Protein AF-A0A7S3RLG7-F1 (afdb_monomer)

Sequence (130 aa):
TDDWDRRCVLTTLMSIVNEGIMSDDFMLAPGNECYQSPPTSTVGDYMERIVNFPLNPHPNVFGLHANADITCAQNETQELCDIMLSLQPKVSSGAGKSREEIIGEVTSGLQARHLKPFNLDDITSRYPLS

Mean predicted aligned error: 12.93 Å

Nearest PDB structures (foldseek):
  8glv-assembly1_Cn  TM=6.755E-01  e=1.121E-03  Chlamydomonas reinhardtii

Solvent-accessible surface area (backbone atoms only — not comparable to full-atom values): 8131 Å² total; per-residue (Å²): 135,60,72,63,59,53,52,50,54,51,53,59,45,53,76,51,68,47,90,56,47,84,36,60,84,25,58,68,18,87,96,39,86,89,39,45,34,74,64,96,74,56,74,65,59,56,50,54,53,62,70,69,49,68,94,77,69,64,45,49,68,77,77,37,58,72,61,54,57,56,52,50,54,49,50,54,51,51,50,51,50,52,51,53,58,70,69,50,72,90,77,76,94,65,102,64,84,50,74,67,55,52,52,51,50,54,51,51,53,54,60,72,62,58,77,69,77,78,60,62,69,63,47,46,70,75,57,66,83,127

Organism: NCBI:txid141414

Structure (mmCIF, N/CA/C/O backbone):
data_AF-A0A7S3RLG7-F1
#
_entry.id   AF-A0A7S3RLG7-F1
#
loop_
_atom_site.group_PDB
_atom_site.id
_atom_site.type_symbol
_atom_site.label_atom_id
_atom_site.label_alt_id
_atom_site.label_comp_id
_atom_site.label_asym_id
_atom_site.label_entity_id
_atom_site.label_seq_id
_atom_site.pdbx_PDB_ins_code
_atom_site.Cartn_x
_atom_site.Cartn_y
_atom_site.Cartn_z
_atom_site.occupancy
_atom_site.B_iso_or_equiv
_atom_site.auth_seq_id
_atom_site.auth_comp_id
_atom_site.auth_asym_id
_atom_site.auth_atom_id
_atom_site.pdbx_PDB_model_num
ATOM 1 N N . THR A 1 1 ? -8.758 -20.201 -7.772 1.00 71.88 1 THR A N 1
ATOM 2 C CA . THR A 1 1 ? -8.133 -18.919 -8.136 1.00 71.88 1 THR A CA 1
ATOM 3 C C . THR A 1 1 ? -9.235 -18.000 -8.582 1.00 71.88 1 THR A C 1
ATOM 5 O O . THR A 1 1 ? -10.009 -18.427 -9.428 1.00 71.88 1 THR A O 1
ATOM 8 N N . ASP A 1 2 ? -9.367 -16.843 -7.939 1.00 92.44 2 ASP A N 1
ATOM 9 C CA . ASP A 1 2 ? -10.459 -15.895 -8.162 1.00 92.44 2 ASP A CA 1
ATOM 10 C C . ASP A 1 2 ? -10.203 -15.048 -9.422 1.00 92.44 2 ASP A C 1
ATOM 12 O O . ASP A 1 2 ? -9.081 -14.595 -9.668 1.00 92.44 2 ASP A O 1
ATOM 16 N N . ASP A 1 3 ? -11.227 -14.856 -10.253 1.00 93.94 3 ASP A N 1
ATOM 17 C CA . ASP A 1 3 ? -11.106 -14.089 -11.501 1.00 93.94 3 ASP A CA 1
ATOM 18 C C . ASP A 1 3 ? -10.831 -12.603 -11.224 1.00 93.94 3 ASP A C 1
ATOM 20 O O . ASP A 1 3 ? -10.171 -11.923 -12.020 1.00 93.94 3 ASP A O 1
ATOM 24 N N . TRP A 1 4 ? -11.279 -12.104 -10.068 1.00 92.31 4 TRP A N 1
ATOM 25 C CA . TRP A 1 4 ? -11.010 -10.740 -9.620 1.00 92.31 4 TRP A CA 1
ATOM 26 C C . TRP A 1 4 ? -9.545 -10.537 -9.237 1.00 92.31 4 TRP A C 1
ATOM 28 O O . TRP A 1 4 ? -8.961 -9.539 -9.664 1.00 92.31 4 TRP A O 1
ATOM 38 N N . ASP A 1 5 ? -8.921 -11.505 -8.556 1.00 93.81 5 ASP A N 1
ATOM 39 C CA . ASP A 1 5 ? -7.479 -11.480 -8.270 1.00 93.81 5 ASP A CA 1
ATOM 40 C C . ASP A 1 5 ? -6.674 -11.394 -9.568 1.00 93.81 5 ASP A C 1
ATOM 42 O O . ASP A 1 5 ? -5.790 -10.548 -9.721 1.00 93.81 5 ASP A O 1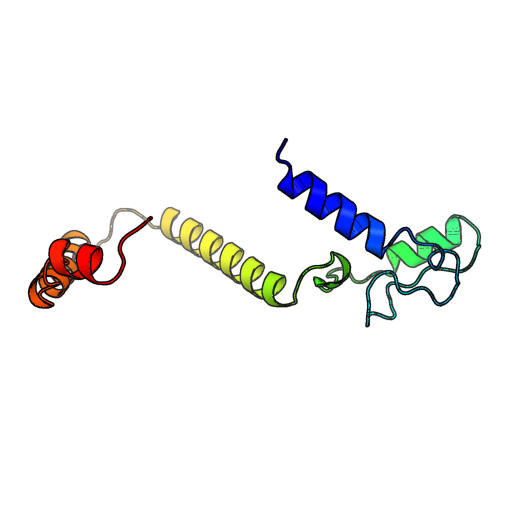
ATOM 46 N N . ARG A 1 6 ? -7.026 -12.226 -10.557 1.00 94.44 6 ARG A N 1
ATOM 47 C CA . ARG A 1 6 ? -6.363 -12.217 -11.866 1.00 94.44 6 ARG A CA 1
ATOM 48 C C . ARG A 1 6 ? -6.512 -10.865 -12.560 1.00 94.44 6 ARG A C 1
ATOM 50 O O . ARG A 1 6 ? -5.535 -10.341 -13.095 1.00 94.44 6 ARG A O 1
ATOM 57 N N . ARG A 1 7 ? -7.723 -10.302 -12.578 1.00 94.06 7 ARG A N 1
ATOM 58 C CA . ARG A 1 7 ? -7.994 -9.002 -13.206 1.00 94.06 7 ARG A CA 1
ATOM 59 C C . ARG A 1 7 ? -7.227 -7.874 -12.517 1.00 94.06 7 ARG A C 1
ATOM 61 O O . ARG A 1 7 ? -6.682 -7.017 -13.211 1.00 94.06 7 ARG A O 1
ATOM 68 N N . CYS A 1 8 ? -7.180 -7.883 -11.188 1.00 91.25 8 CYS A N 1
ATOM 69 C CA . CYS A 1 8 ? -6.434 -6.919 -10.388 1.00 91.25 8 CYS A CA 1
ATOM 70 C C . CYS A 1 8 ? -4.943 -6.958 -10.748 1.00 91.25 8 CYS A C 1
ATOM 72 O O . CYS A 1 8 ? -4.404 -5.962 -11.226 1.00 91.25 8 CYS A O 1
ATOM 74 N N . VAL A 1 9 ? -4.315 -8.136 -10.661 1.00 91.44 9 VAL A N 1
ATOM 75 C CA . VAL A 1 9 ? -2.888 -8.319 -10.972 1.00 91.44 9 VAL A CA 1
ATOM 76 C C . VAL A 1 9 ? -2.555 -7.887 -12.399 1.00 91.44 9 VAL A C 1
ATOM 78 O O . VAL A 1 9 ? -1.577 -7.175 -12.612 1.00 91.44 9 VAL A O 1
ATOM 81 N N . LEU A 1 10 ? -3.368 -8.277 -13.386 1.00 92.81 10 LEU A N 1
ATOM 82 C CA . LEU A 1 10 ? -3.133 -7.888 -14.779 1.00 92.81 10 LEU A CA 1
ATOM 83 C C . LEU A 1 10 ? -3.238 -6.376 -14.982 1.00 92.81 10 LEU A C 1
ATOM 85 O O . LEU A 1 10 ? -2.440 -5.809 -15.721 1.00 92.81 10 LEU A O 1
ATOM 89 N N . THR A 1 11 ? -4.188 -5.725 -14.313 1.00 90.88 11 THR A N 1
ATOM 90 C CA . THR A 1 11 ? -4.374 -4.272 -14.407 1.00 90.88 11 THR A CA 1
ATOM 91 C C . THR A 1 11 ? -3.184 -3.533 -13.794 1.00 90.88 11 THR A C 1
ATOM 93 O O . THR A 1 11 ? -2.672 -2.596 -14.402 1.00 90.88 11 THR A O 1
ATOM 96 N N . THR A 1 12 ? -2.686 -3.999 -12.646 1.00 89.62 12 THR A N 1
ATOM 97 C CA . THR A 1 12 ? -1.468 -3.468 -12.016 1.00 89.62 12 THR A CA 1
ATOM 98 C C . THR A 1 12 ? -0.228 -3.700 -12.881 1.00 89.62 12 THR A C 1
ATOM 100 O O . THR A 1 12 ? 0.630 -2.834 -12.978 1.00 89.62 12 THR A O 1
ATOM 103 N N . LEU A 1 13 ? -0.119 -4.844 -13.560 1.00 90.56 13 LEU A N 1
ATOM 104 C CA . LEU A 1 13 ? 0.998 -5.091 -14.475 1.00 90.56 13 LEU A CA 1
ATOM 105 C C . LEU A 1 13 ? 0.943 -4.187 -15.708 1.00 90.56 13 LEU A C 1
ATOM 107 O O . LEU A 1 13 ? 1.978 -3.678 -16.124 1.00 90.56 13 LEU A O 1
ATOM 111 N N . MET A 1 14 ? -0.242 -3.962 -16.279 1.00 89.44 14 MET A N 1
ATOM 112 C CA . MET A 1 14 ? -0.414 -3.113 -17.464 1.00 89.44 14 MET A CA 1
ATOM 113 C C . MET A 1 14 ? -0.075 -1.640 -17.206 1.00 89.44 14 MET A C 1
ATOM 115 O O . MET A 1 14 ? 0.331 -0.947 -18.137 1.00 89.44 14 MET A O 1
ATOM 119 N N . SER A 1 15 ? -0.214 -1.145 -15.970 1.00 85.00 15 SER A N 1
ATOM 120 C CA . SER A 1 15 ? 0.183 0.232 -15.650 1.00 85.00 15 SER A CA 1
ATOM 121 C C . SER A 1 15 ? 1.703 0.422 -15.660 1.00 85.00 15 SER A C 1
ATOM 123 O O . SER A 1 15 ? 2.169 1.512 -15.981 1.00 85.00 15 SER A O 1
ATOM 125 N N . ILE A 1 16 ? 2.473 -0.633 -15.375 1.00 86.25 16 ILE A N 1
ATOM 126 C CA . ILE A 1 16 ? 3.940 -0.591 -15.303 1.00 86.25 16 ILE A CA 1
ATOM 127 C C . ILE A 1 16 ? 4.564 -1.053 -16.625 1.00 86.25 16 ILE A C 1
ATOM 129 O O . ILE A 1 16 ? 5.415 -0.371 -17.186 1.00 86.25 16 ILE A O 1
ATOM 133 N N . VAL A 1 17 ? 4.128 -2.203 -17.147 1.00 87.69 17 VAL A N 1
ATOM 134 C CA . VAL A 1 17 ? 4.655 -2.830 -18.366 1.00 87.69 17 VAL A CA 1
ATOM 135 C C . VAL A 1 17 ? 3.940 -2.255 -19.586 1.00 87.69 17 VAL A C 1
ATOM 137 O O . VAL A 1 17 ? 2.988 -2.831 -20.111 1.00 87.69 17 VAL A O 1
ATOM 140 N N . ASN A 1 18 ? 4.409 -1.095 -20.032 1.00 87.19 18 ASN A N 1
ATOM 141 C CA . ASN A 1 18 ? 3.939 -0.413 -21.235 1.00 87.19 18 ASN A CA 1
ATOM 142 C C . ASN A 1 18 ? 5.126 0.102 -22.067 1.00 87.19 18 ASN A C 1
ATOM 144 O O . ASN A 1 18 ? 6.275 0.016 -21.638 1.00 87.19 18 ASN A O 1
ATOM 148 N N . GLU A 1 19 ? 4.858 0.637 -23.259 1.00 84.94 19 GLU A N 1
ATOM 149 C CA . GLU A 1 19 ? 5.897 1.127 -24.184 1.00 84.94 19 GLU A CA 1
ATOM 150 C C . GLU A 1 19 ? 6.806 2.202 -23.561 1.00 84.94 19 GLU A C 1
ATOM 152 O O . GLU A 1 19 ? 7.974 2.315 -23.927 1.00 84.94 19 GLU A O 1
ATOM 157 N N . GLY A 1 20 ? 6.296 2.951 -22.580 1.00 82.56 20 GLY A N 1
ATOM 158 C CA . GLY A 1 20 ? 7.025 3.995 -21.874 1.00 82.56 20 GLY A CA 1
ATOM 159 C C . GLY A 1 20 ? 8.046 3.487 -20.858 1.00 82.56 20 GLY A C 1
ATOM 160 O O . GLY A 1 20 ? 8.941 4.253 -20.526 1.00 82.56 20 GLY A O 1
ATOM 161 N N . ILE A 1 21 ? 7.986 2.227 -20.402 1.00 84.44 21 ILE A N 1
ATOM 162 C CA . ILE A 1 21 ? 8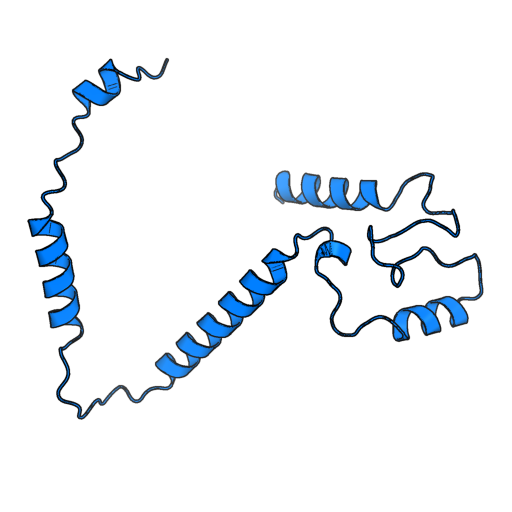.833 1.722 -19.298 1.00 84.44 21 ILE A CA 1
ATOM 163 C C . ILE A 1 21 ? 10.342 1.811 -19.581 1.00 84.44 21 ILE A C 1
ATOM 165 O O . ILE A 1 21 ? 11.148 1.948 -18.663 1.00 84.44 21 ILE A O 1
ATOM 169 N N . MET A 1 22 ? 10.720 1.753 -20.860 1.00 82.56 22 MET A N 1
ATOM 170 C CA . MET A 1 22 ? 12.112 1.852 -21.315 1.00 82.56 22 MET A CA 1
ATOM 171 C C . MET A 1 22 ? 12.613 3.300 -21.409 1.00 82.56 22 MET A C 1
ATOM 173 O O . MET A 1 22 ? 13.751 3.520 -21.811 1.00 82.56 22 MET A O 1
ATOM 177 N N . SER A 1 23 ? 11.771 4.282 -21.086 1.00 84.56 23 SER A N 1
ATOM 178 C CA . SER A 1 23 ? 12.156 5.691 -21.045 1.00 84.56 23 SER A CA 1
ATOM 179 C C . SER A 1 23 ? 12.753 6.027 -19.683 1.00 84.56 23 SER A C 1
ATOM 181 O O . SER A 1 23 ? 12.184 5.660 -18.655 1.00 84.56 23 SER A O 1
ATOM 183 N N . ASP A 1 24 ? 13.845 6.790 -19.678 1.00 79.81 24 ASP A N 1
ATOM 184 C CA . ASP A 1 24 ? 14.541 7.200 -18.449 1.00 79.81 24 ASP A CA 1
ATOM 185 C C . ASP A 1 24 ? 13.657 8.070 -17.525 1.00 79.81 24 ASP A C 1
ATOM 187 O O . ASP A 1 24 ? 13.844 8.085 -16.313 1.00 79.81 24 ASP A O 1
ATOM 191 N N . ASP A 1 25 ? 12.639 8.740 -18.081 1.00 81.50 25 ASP A N 1
ATOM 192 C CA . ASP A 1 25 ? 11.678 9.568 -17.334 1.00 81.50 25 ASP A CA 1
ATOM 193 C C . ASP A 1 25 ? 10.437 8.787 -16.851 1.00 81.50 25 ASP A C 1
ATOM 195 O O . ASP A 1 25 ? 9.485 9.370 -16.319 1.00 81.50 25 ASP A O 1
ATOM 199 N N . PHE A 1 26 ? 10.389 7.466 -17.061 1.00 87.31 26 PHE A N 1
ATOM 200 C CA . PHE A 1 26 ? 9.218 6.675 -16.698 1.00 87.31 26 PHE A CA 1
ATOM 201 C C . PHE A 1 26 ? 9.094 6.516 -15.181 1.00 87.31 26 PHE A C 1
ATOM 203 O O . PHE A 1 26 ? 9.936 5.915 -14.511 1.00 87.31 26 PHE A O 1
ATOM 210 N N . MET A 1 27 ? 7.989 7.014 -14.636 1.00 87.44 27 MET A N 1
ATOM 211 C CA . MET A 1 27 ? 7.659 6.901 -13.219 1.00 87.44 27 MET A CA 1
ATOM 212 C C . MET A 1 27 ? 6.998 5.544 -12.958 1.00 87.44 27 MET A C 1
ATOM 214 O O . MET A 1 27 ? 5.875 5.306 -13.399 1.00 87.44 27 MET A O 1
ATOM 218 N N . LEU A 1 28 ? 7.665 4.671 -12.200 1.00 85.88 28 LEU A N 1
ATOM 219 C CA . LEU A 1 28 ? 7.100 3.389 -11.757 1.00 85.88 28 LEU A CA 1
ATOM 220 C C . LEU A 1 28 ? 5.950 3.604 -10.763 1.00 85.88 28 LEU A C 1
ATOM 222 O O . LEU A 1 28 ? 5.006 2.819 -10.729 1.00 85.88 28 LEU A O 1
ATOM 226 N N . ALA A 1 29 ? 6.022 4.680 -9.975 1.00 85.25 29 ALA A N 1
ATOM 227 C CA . ALA A 1 29 ? 4.956 5.125 -9.088 1.00 85.25 29 ALA A CA 1
ATOM 228 C C . ALA A 1 29 ? 4.663 6.619 -9.332 1.00 85.25 29 ALA A C 1
ATOM 230 O O . ALA A 1 29 ? 5.544 7.457 -9.114 1.00 85.25 29 ALA A O 1
ATOM 231 N N . PRO A 1 30 ? 3.444 6.994 -9.764 1.00 80.88 30 PRO A N 1
ATOM 232 C CA . PRO A 1 30 ? 3.106 8.386 -10.049 1.00 80.88 30 PRO A CA 1
ATOM 233 C C . PRO A 1 30 ? 3.311 9.294 -8.830 1.00 80.88 30 PRO A C 1
ATOM 235 O O . PRO A 1 30 ? 2.828 8.993 -7.741 1.00 80.88 30 PRO A O 1
ATOM 238 N N . GLY A 1 31 ? 3.995 10.425 -9.013 1.00 77.56 31 GLY A N 1
ATOM 239 C CA . GLY A 1 31 ? 4.217 11.405 -7.943 1.00 77.56 31 GLY A CA 1
ATOM 240 C C . GLY A 1 31 ? 5.280 11.005 -6.914 1.00 77.56 31 GLY A C 1
ATOM 241 O O . GLY A 1 31 ? 5.364 11.648 -5.870 1.00 77.56 31 GLY A O 1
ATOM 242 N N . ASN A 1 32 ? 6.081 9.967 -7.184 1.00 76.25 32 ASN A N 1
ATOM 243 C CA . ASN A 1 32 ? 7.201 9.583 -6.332 1.00 76.25 32 ASN A CA 1
ATOM 244 C C . ASN A 1 32 ? 8.512 9.534 -7.129 1.00 76.25 32 ASN A C 1
ATOM 246 O O . ASN A 1 32 ? 8.785 8.580 -7.855 1.00 76.25 32 ASN A O 1
ATOM 250 N N . GLU A 1 33 ? 9.339 10.564 -6.955 1.00 74.50 33 GLU A N 1
ATOM 251 C CA . GLU A 1 33 ? 10.606 10.730 -7.678 1.00 74.50 33 GLU A CA 1
ATOM 252 C C . GLU A 1 33 ? 11.634 9.633 -7.357 1.00 74.50 33 GLU A C 1
ATOM 254 O O . GLU A 1 33 ? 12.508 9.345 -8.173 1.00 74.50 33 GLU A O 1
ATOM 259 N N . CYS A 1 34 ? 11.509 8.959 -6.208 1.00 82.75 34 CYS A N 1
ATOM 260 C CA . CYS A 1 34 ? 12.393 7.850 -5.848 1.00 82.75 34 CYS A CA 1
ATOM 261 C C . CYS A 1 34 ? 12.153 6.597 -6.707 1.00 82.75 34 CYS A C 1
ATOM 263 O O . CYS A 1 34 ? 13.060 5.780 -6.856 1.00 82.75 34 CYS A O 1
ATOM 265 N N . TYR A 1 35 ? 10.957 6.436 -7.286 1.00 86.94 35 TYR A N 1
ATOM 266 C CA . TYR A 1 35 ? 10.550 5.241 -8.032 1.00 86.94 35 TYR A CA 1
ATOM 267 C C . TYR A 1 35 ? 10.430 5.555 -9.523 1.00 86.94 35 TYR A C 1
ATOM 269 O O . TYR A 1 35 ? 9.345 5.547 -10.105 1.00 86.94 35 TYR A O 1
ATOM 277 N N . GLN A 1 36 ? 11.577 5.826 -10.138 1.00 86.69 36 GLN A N 1
ATOM 278 C CA . GLN A 1 36 ? 11.729 6.027 -11.581 1.00 86.69 36 GLN A CA 1
ATOM 279 C C . GLN A 1 36 ? 12.523 4.886 -12.204 1.00 86.69 36 GLN A C 1
ATOM 281 O O . GLN A 1 36 ? 13.444 4.357 -11.565 1.00 86.69 36 GLN A O 1
ATOM 286 N N . SER A 1 37 ? 12.185 4.559 -13.452 1.00 83.00 37 SER A N 1
ATOM 287 C CA . SER A 1 37 ? 12.954 3.649 -14.295 1.00 83.00 37 SER A CA 1
ATOM 288 C C . SER A 1 37 ? 14.384 4.182 -14.416 1.00 83.00 37 SER A C 1
ATOM 290 O O . SER A 1 37 ? 14.579 5.310 -14.863 1.00 83.00 37 SER A O 1
ATOM 292 N N . PRO A 1 38 ? 15.399 3.453 -13.931 1.00 80.88 38 PRO A N 1
ATOM 293 C CA . PRO A 1 38 ? 16.772 3.915 -14.049 1.00 80.88 38 PRO A CA 1
ATOM 294 C C . PRO A 1 38 ? 17.263 3.764 -15.500 1.00 80.88 38 PRO A C 1
ATOM 296 O O . PRO A 1 38 ? 16.851 2.825 -16.191 1.00 80.88 38 PRO A O 1
ATOM 299 N N . PRO A 1 39 ? 18.197 4.624 -15.942 1.00 82.38 39 PRO A N 1
ATOM 300 C CA . PRO A 1 39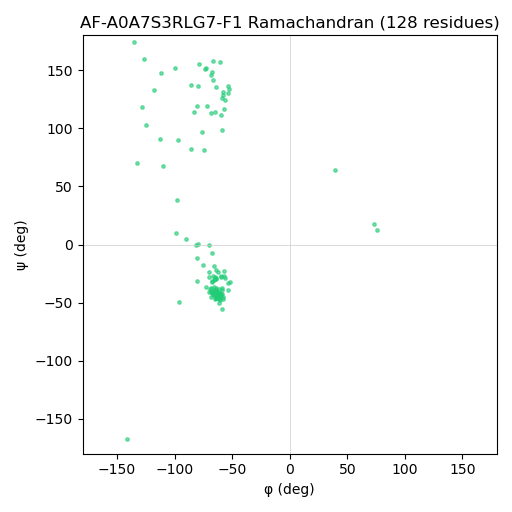 ? 18.812 4.492 -17.253 1.00 82.38 39 PRO A CA 1
ATOM 301 C C . PRO A 1 39 ? 19.539 3.153 -17.384 1.00 82.38 39 PRO A C 1
ATOM 303 O O . PRO A 1 39 ? 19.939 2.530 -16.395 1.00 82.38 39 PRO A O 1
ATOM 306 N N . THR A 1 40 ? 19.731 2.714 -18.627 1.00 79.25 40 THR A N 1
ATOM 307 C CA . THR A 1 40 ? 20.432 1.454 -18.915 1.00 79.25 40 THR A CA 1
ATOM 308 C C . THR A 1 40 ? 21.856 1.506 -18.356 1.00 79.25 40 THR A C 1
ATOM 310 O O . THR A 1 40 ? 22.690 2.258 -18.860 1.00 79.25 40 THR A O 1
ATOM 313 N N . SER A 1 41 ? 22.139 0.701 -17.328 1.00 84.69 41 SER A N 1
ATOM 314 C CA . SER A 1 41 ? 23.438 0.694 -16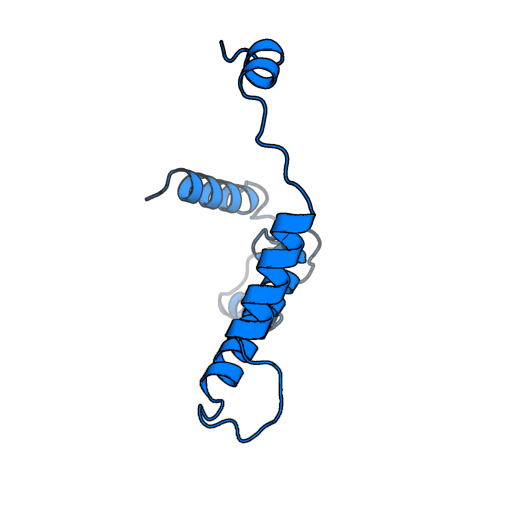.639 1.00 84.69 41 SER A CA 1
ATOM 315 C C . SER A 1 41 ? 23.903 -0.715 -16.251 1.00 84.69 41 SER A C 1
ATOM 317 O O . SER A 1 41 ? 23.383 -1.723 -16.737 1.00 84.69 41 SER A O 1
ATOM 319 N N . THR A 1 42 ? 24.927 -0.811 -15.402 1.00 91.69 42 THR A N 1
ATOM 320 C CA . THR A 1 42 ? 25.428 -2.088 -14.891 1.00 91.69 42 THR A CA 1
ATOM 321 C C . THR A 1 42 ? 24.548 -2.618 -13.762 1.00 91.69 42 THR A C 1
ATOM 323 O O . THR A 1 42 ? 23.908 -1.856 -13.042 1.00 91.69 42 THR A O 1
ATOM 326 N N . VAL A 1 43 ? 24.557 -3.938 -13.550 1.00 89.94 43 VAL A N 1
ATOM 327 C CA . VAL A 1 43 ? 23.817 -4.595 -12.453 1.00 89.94 43 VAL A CA 1
ATOM 328 C C . VAL A 1 43 ? 24.143 -3.983 -11.083 1.00 89.94 43 VAL A C 1
ATOM 330 O O . VAL A 1 43 ? 23.263 -3.906 -10.230 1.00 89.94 43 VAL A O 1
ATOM 333 N N . GLY A 1 44 ? 25.383 -3.524 -10.876 1.00 91.06 44 GLY A N 1
ATOM 334 C CA . GLY A 1 44 ? 25.803 -2.883 -9.628 1.00 91.06 44 GLY A CA 1
ATOM 335 C C . GLY A 1 44 ? 25.025 -1.602 -9.331 1.00 91.06 44 GLY A C 1
ATOM 336 O O . GLY A 1 44 ? 24.561 -1.423 -8.208 1.00 91.06 44 GLY A O 1
ATOM 337 N N . ASP A 1 45 ? 24.799 -0.777 -10.352 1.00 88.19 45 ASP A N 1
ATOM 338 C CA . ASP A 1 45 ? 24.103 0.507 -10.215 1.00 88.19 45 ASP A CA 1
ATOM 339 C C . ASP A 1 45 ? 22.615 0.304 -9.889 1.00 88.19 45 ASP A C 1
ATOM 341 O O . ASP A 1 45 ? 22.044 1.001 -9.047 1.00 88.19 45 ASP A O 1
ATOM 345 N N . TYR A 1 46 ? 21.985 -0.708 -10.503 1.00 88.25 46 TYR A N 1
ATOM 346 C CA . TYR A 1 46 ? 20.621 -1.112 -10.144 1.00 88.25 46 TYR A CA 1
ATOM 347 C C . TYR A 1 46 ? 20.540 -1.542 -8.676 1.00 88.25 46 TYR A C 1
ATOM 349 O O . TYR A 1 46 ? 19.609 -1.159 -7.968 1.00 88.25 46 TYR A O 1
ATOM 357 N N . MET A 1 47 ? 21.522 -2.313 -8.206 1.00 90.88 47 MET A N 1
ATOM 358 C CA . MET A 1 47 ? 21.562 -2.802 -6.830 1.00 90.88 47 MET A CA 1
ATOM 359 C C . MET A 1 47 ? 21.750 -1.677 -5.815 1.00 90.88 47 MET A C 1
ATOM 361 O O . MET A 1 47 ? 21.037 -1.643 -4.814 1.00 90.88 47 MET A O 1
ATOM 365 N N . GLU A 1 48 ? 22.649 -0.731 -6.084 1.00 90.25 48 GLU A N 1
ATOM 366 C CA . GLU A 1 48 ? 22.846 0.447 -5.235 1.00 90.25 48 GLU A CA 1
ATOM 367 C C . GLU A 1 48 ? 21.551 1.263 -5.111 1.00 90.25 48 GLU A C 1
ATOM 369 O O . GLU A 1 48 ? 21.155 1.661 -4.014 1.00 90.25 48 GLU A O 1
ATOM 374 N N . ARG A 1 49 ? 20.829 1.457 -6.219 1.00 85.81 49 ARG A N 1
ATOM 375 C CA . ARG A 1 49 ? 19.571 2.210 -6.219 1.00 85.81 49 ARG A CA 1
ATOM 376 C C . ARG A 1 49 ? 18.455 1.510 -5.443 1.00 85.81 49 ARG A C 1
ATOM 378 O O . ARG A 1 49 ? 17.746 2.182 -4.702 1.00 85.81 49 ARG A O 1
ATOM 385 N N . ILE A 1 50 ? 18.335 0.185 -5.556 1.00 88.69 50 ILE A N 1
ATOM 386 C CA . ILE A 1 50 ? 17.362 -0.604 -4.779 1.00 88.69 50 ILE A CA 1
ATOM 387 C C . ILE A 1 50 ? 17.644 -0.491 -3.275 1.00 88.69 50 ILE A C 1
ATOM 389 O O . ILE A 1 50 ? 16.712 -0.352 -2.486 1.00 88.69 50 ILE A O 1
ATOM 393 N N . VAL A 1 51 ? 18.918 -0.518 -2.872 1.00 90.62 51 VAL A N 1
ATOM 394 C CA . VAL A 1 51 ? 19.318 -0.370 -1.461 1.00 90.62 51 VAL A CA 1
ATOM 395 C C . VAL A 1 51 ? 18.996 1.026 -0.920 1.00 90.62 51 VAL A C 1
ATOM 397 O O . VAL A 1 51 ? 18.683 1.166 0.259 1.00 90.62 51 VAL A O 1
ATOM 400 N N . ASN A 1 52 ? 19.027 2.047 -1.776 1.00 88.88 52 ASN A N 1
ATOM 401 C CA . ASN A 1 52 ? 18.707 3.426 -1.410 1.00 88.88 52 ASN A CA 1
ATOM 402 C C . ASN A 1 52 ? 17.198 3.723 -1.340 1.00 88.88 52 ASN A C 1
ATOM 404 O O . ASN A 1 52 ? 16.818 4.859 -1.046 1.00 88.88 52 ASN A O 1
ATOM 408 N N . PHE A 1 53 ? 16.320 2.748 -1.602 1.00 90.00 53 PHE A N 1
ATOM 409 C CA . PHE A 1 53 ? 14.885 2.969 -1.462 1.00 90.00 53 PHE A CA 1
ATOM 410 C C . PHE A 1 53 ? 14.466 3.185 -0.000 1.00 90.00 53 PHE A C 1
ATOM 412 O O . PHE A 1 53 ? 15.062 2.616 0.917 1.00 90.00 53 PHE A O 1
ATOM 419 N N . PRO A 1 54 ? 13.418 3.998 0.238 1.00 89.94 54 PRO A N 1
ATOM 420 C CA . PRO A 1 54 ? 12.862 4.177 1.571 1.00 89.94 54 PRO A CA 1
ATOM 421 C C . PRO A 1 54 ? 12.491 2.838 2.212 1.00 89.94 54 PRO A C 1
ATOM 423 O O . PRO A 1 54 ? 11.842 2.005 1.580 1.00 89.94 54 PRO A O 1
ATOM 426 N N . LEU A 1 55 ? 12.837 2.670 3.492 1.00 89.31 55 LEU A N 1
ATOM 427 C CA . LEU A 1 55 ? 12.460 1.484 4.269 1.00 89.31 55 LEU A CA 1
ATOM 428 C C . LEU A 1 55 ? 10.935 1.309 4.330 1.00 89.31 55 LEU A C 1
ATOM 430 O O . LEU A 1 55 ? 10.437 0.193 4.230 1.00 89.31 55 LEU A O 1
ATOM 434 N N . ASN A 1 56 ? 10.218 2.430 4.459 1.00 89.06 56 ASN A N 1
ATOM 435 C CA . ASN A 1 56 ? 8.762 2.485 4.494 1.00 89.06 56 ASN A CA 1
ATOM 436 C C . ASN A 1 56 ? 8.252 3.195 3.227 1.00 89.06 56 ASN A C 1
ATOM 438 O O . ASN A 1 56 ? 8.173 4.429 3.208 1.00 89.06 56 ASN A O 1
ATOM 442 N N . PRO A 1 57 ? 7.965 2.452 2.147 1.00 89.00 57 PRO A N 1
ATOM 443 C CA . PRO A 1 57 ? 7.409 3.014 0.922 1.00 89.00 57 PRO A CA 1
ATOM 444 C C . PRO A 1 57 ? 5.973 3.507 1.124 1.00 89.00 57 PRO A C 1
ATOM 446 O O . PRO A 1 57 ? 5.186 2.896 1.839 1.00 89.00 57 PRO A O 1
ATOM 449 N N . HIS A 1 58 ? 5.605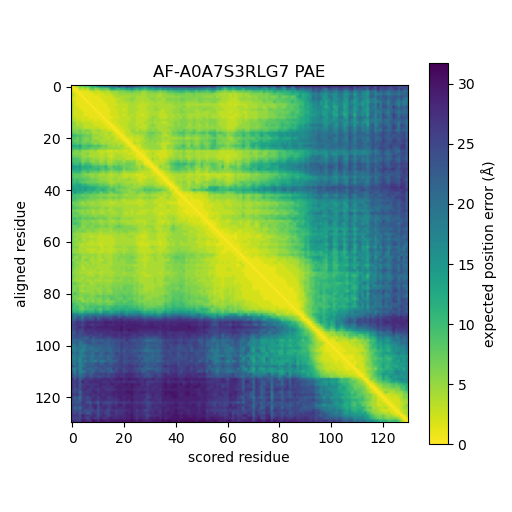 4.581 0.425 1.00 89.94 58 HIS A N 1
ATOM 450 C CA . HIS A 1 58 ? 4.217 5.045 0.382 1.00 89.94 58 HIS A CA 1
ATOM 451 C C . HIS A 1 58 ? 3.322 4.019 -0.356 1.00 89.94 58 HIS A C 1
ATOM 453 O O . HIS A 1 58 ? 3.745 3.517 -1.404 1.00 89.94 58 HIS A O 1
ATOM 459 N N . PRO A 1 59 ? 2.066 3.770 0.074 1.00 90.56 59 PRO A N 1
ATOM 460 C CA . PRO A 1 59 ? 1.166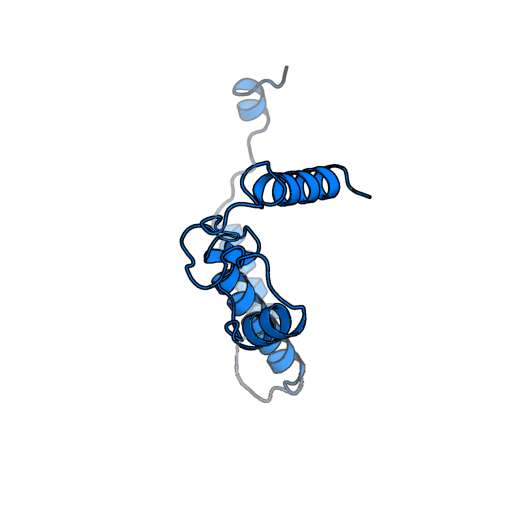 2.760 -0.509 1.00 90.56 59 PRO A CA 1
ATOM 461 C C . PRO A 1 59 ? 0.984 2.833 -2.026 1.00 90.56 59 PRO A C 1
ATOM 463 O O . PRO A 1 59 ? 0.827 1.815 -2.697 1.00 90.56 59 PRO A O 1
ATOM 466 N N . ASN A 1 60 ? 1.046 4.043 -2.580 1.00 88.62 60 ASN A N 1
ATOM 467 C CA . ASN A 1 60 ? 0.941 4.293 -4.020 1.00 88.62 60 ASN A CA 1
ATOM 468 C C . ASN A 1 60 ? 1.987 3.522 -4.849 1.00 88.62 60 ASN A C 1
ATOM 470 O O . ASN A 1 60 ? 1.710 3.147 -5.982 1.00 88.62 60 ASN A O 1
ATOM 474 N N . VAL A 1 61 ? 3.161 3.217 -4.285 1.00 89.25 61 VAL A N 1
ATOM 475 C CA . VAL A 1 61 ? 4.180 2.389 -4.960 1.00 89.25 61 VAL A CA 1
ATOM 476 C C . VAL A 1 61 ? 3.642 0.993 -5.297 1.00 89.25 61 VAL A C 1
ATOM 478 O O . VAL A 1 61 ? 4.058 0.384 -6.276 1.00 89.25 61 VAL A O 1
ATOM 481 N N . PHE A 1 62 ? 2.664 0.511 -4.531 1.00 88.12 62 PHE A N 1
ATOM 482 C CA . PHE A 1 62 ? 1.975 -0.759 -4.755 1.00 88.12 62 PHE A CA 1
ATOM 483 C C . PHE A 1 62 ? 0.620 -0.592 -5.462 1.00 88.12 62 PHE A C 1
ATOM 485 O O . PHE A 1 62 ? -0.167 -1.534 -5.515 1.00 88.12 62 PHE A O 1
ATOM 492 N N . GLY A 1 63 ? 0.310 0.603 -5.977 1.00 87.25 63 GLY A N 1
ATOM 493 C CA . GLY A 1 63 ? -0.994 0.924 -6.563 1.00 87.25 63 GLY A CA 1
ATOM 494 C C . GLY A 1 63 ? -2.119 1.089 -5.534 1.00 87.25 63 GLY A C 1
ATOM 495 O O . GLY A 1 63 ? -3.293 1.013 -5.893 1.00 87.25 63 GLY A O 1
ATOM 496 N N . LEU A 1 64 ? -1.782 1.297 -4.256 1.00 90.25 64 LEU A N 1
ATOM 497 C CA . LEU A 1 64 ? -2.749 1.445 -3.168 1.00 90.25 64 LEU A CA 1
ATOM 498 C C . LEU A 1 64 ? -2.988 2.917 -2.808 1.00 90.25 64 LEU A C 1
ATOM 500 O O . LEU A 1 64 ? -2.116 3.777 -2.933 1.00 90.25 64 LEU A O 1
ATOM 504 N N . HIS A 1 65 ? -4.185 3.204 -2.302 1.00 91.50 65 HIS A N 1
ATOM 505 C CA . HIS A 1 65 ? -4.525 4.521 -1.768 1.00 91.50 65 HIS A CA 1
ATOM 506 C C . HIS A 1 65 ? -3.826 4.766 -0.418 1.00 91.50 65 HIS A C 1
ATOM 508 O O . HIS A 1 65 ? -3.637 3.830 0.354 1.00 91.50 65 HIS A O 1
ATOM 514 N N . ALA A 1 66 ? -3.537 6.027 -0.073 1.00 89.81 66 ALA A N 1
ATOM 515 C CA . ALA A 1 66 ? -2.891 6.407 1.196 1.00 89.81 66 ALA A CA 1
ATOM 516 C C . ALA A 1 66 ? -3.651 5.933 2.456 1.00 89.81 66 ALA A C 1
ATOM 518 O O . ALA A 1 66 ? -3.069 5.750 3.519 1.00 89.81 66 ALA A O 1
ATOM 519 N N . ASN A 1 67 ? -4.955 5.669 2.334 1.00 91.88 67 ASN A N 1
ATOM 520 C CA . ASN A 1 67 ? -5.763 5.107 3.425 1.00 91.88 67 ASN A CA 1
ATOM 521 C C . ASN A 1 67 ? -5.347 3.677 3.805 1.00 91.88 67 ASN A C 1
ATOM 523 O O . ASN A 1 67 ? -5.689 3.240 4.899 1.00 91.88 67 ASN A O 1
ATOM 527 N N . ALA A 1 68 ? -4.628 2.958 2.935 1.00 93.12 68 ALA A N 1
ATOM 528 C CA . ALA A 1 68 ? -4.126 1.623 3.240 1.00 93.12 68 ALA A CA 1
ATOM 529 C C . ALA A 1 68 ? -3.206 1.633 4.471 1.00 93.12 68 ALA A C 1
ATOM 531 O O . ALA A 1 68 ? -3.330 0.742 5.308 1.00 93.12 68 ALA A O 1
ATOM 532 N N . ASP A 1 69 ? -2.383 2.675 4.641 1.00 92.88 69 ASP A N 1
ATOM 533 C CA . ASP A 1 69 ? -1.542 2.839 5.835 1.00 92.88 69 ASP A CA 1
ATOM 534 C C . ASP A 1 69 ? -2.389 2.994 7.100 1.00 92.88 69 ASP A C 1
ATOM 536 O O . ASP A 1 69 ? -2.127 2.352 8.114 1.00 92.88 69 ASP A O 1
ATOM 540 N N . ILE A 1 70 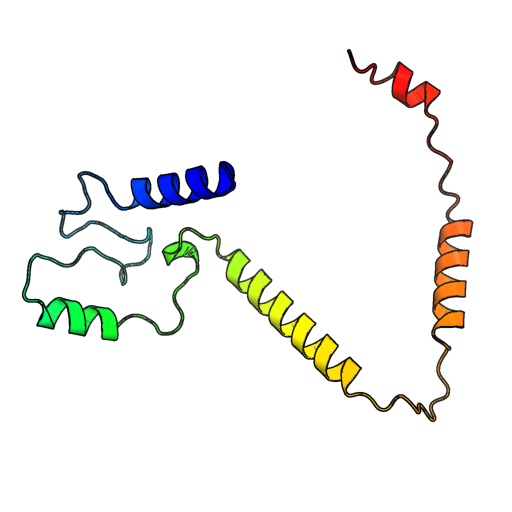? -3.448 3.810 7.031 1.00 93.69 70 ILE A N 1
ATOM 541 C CA . ILE A 1 70 ? -4.368 4.021 8.157 1.00 93.69 70 ILE A CA 1
ATOM 542 C C . ILE A 1 70 ? -5.039 2.699 8.533 1.00 93.69 70 ILE A C 1
ATOM 544 O O . ILE A 1 70 ? -5.093 2.352 9.709 1.00 93.69 70 ILE A O 1
ATOM 548 N N . THR A 1 71 ? -5.538 1.953 7.546 1.00 94.88 71 THR A N 1
ATOM 549 C CA . THR A 1 71 ? -6.180 0.656 7.779 1.00 94.88 71 THR A CA 1
ATOM 550 C C . THR A 1 71 ? -5.199 -0.368 8.351 1.00 94.88 71 THR A C 1
ATOM 552 O O . THR A 1 71 ? -5.565 -1.091 9.273 1.00 94.88 71 THR A O 1
ATOM 555 N N . CYS A 1 72 ? -3.954 -0.409 7.867 1.00 93.50 72 CYS A N 1
ATOM 556 C CA . CYS A 1 72 ? -2.920 -1.294 8.407 1.00 93.50 72 CYS A CA 1
ATOM 557 C C . CYS A 1 72 ? -2.628 -0.965 9.875 1.00 93.50 72 CYS A C 1
ATOM 559 O O . CYS A 1 72 ? -2.745 -1.834 10.734 1.00 93.50 72 CYS A O 1
ATOM 561 N N . ALA A 1 73 ? -2.377 0.312 10.182 1.00 94.31 73 ALA A N 1
ATOM 562 C CA . ALA A 1 73 ? -2.108 0.768 11.543 1.00 94.31 73 ALA A CA 1
ATOM 563 C C . ALA A 1 73 ? -3.289 0.508 12.495 1.00 94.31 73 ALA A C 1
ATOM 565 O O . ALA A 1 73 ? -3.090 0.135 13.652 1.00 94.31 73 ALA A O 1
ATOM 566 N N . GLN A 1 74 ? -4.528 0.678 12.022 1.00 97.06 74 GLN A N 1
ATOM 567 C CA . GLN A 1 74 ? -5.728 0.342 12.791 1.00 97.06 74 GLN A CA 1
ATOM 568 C C . GLN A 1 74 ? -5.812 -1.157 13.083 1.00 97.06 74 GLN A C 1
ATOM 570 O O . GLN A 1 74 ? -6.068 -1.528 14.227 1.00 97.06 74 GLN A O 1
ATOM 575 N N . ASN A 1 75 ? -5.568 -2.004 12.082 1.00 96.75 75 ASN A N 1
ATOM 576 C CA . ASN A 1 75 ? -5.599 -3.455 12.245 1.00 96.75 75 ASN A CA 1
ATOM 577 C C . ASN A 1 75 ? -4.510 -3.940 13.210 1.00 96.75 75 ASN A C 1
ATOM 579 O O . ASN A 1 75 ? -4.814 -4.703 14.120 1.00 96.75 75 ASN A O 1
ATOM 583 N N . GLU A 1 76 ? -3.277 -3.450 13.070 1.00 96.38 76 GLU A N 1
ATOM 584 C CA . GLU A 1 76 ? -2.169 -3.768 13.982 1.00 96.38 76 GLU A CA 1
ATOM 585 C C . GLU A 1 76 ? -2.466 -3.319 15.417 1.00 96.38 76 GLU A C 1
ATOM 587 O O . GLU A 1 76 ? -2.219 -4.050 16.377 1.00 96.38 76 GLU A O 1
ATOM 592 N N . THR A 1 77 ? -3.044 -2.124 15.580 1.00 96.75 77 THR A N 1
ATOM 593 C CA . THR A 1 77 ? -3.445 -1.617 16.899 1.00 96.75 77 THR A CA 1
ATOM 594 C C . THR A 1 77 ? -4.539 -2.487 17.512 1.00 96.75 77 THR A C 1
ATOM 596 O O . THR A 1 77 ? -4.469 -2.813 18.696 1.00 96.75 77 THR A O 1
ATOM 599 N N . GLN A 1 78 ? -5.538 -2.882 16.719 1.00 96.81 78 GLN A N 1
ATOM 600 C CA . GLN A 1 78 ? -6.617 -3.751 17.175 1.00 96.81 78 GLN A CA 1
ATOM 601 C C . GLN A 1 78 ? -6.078 -5.121 17.597 1.00 96.81 78 GLN A C 1
ATOM 603 O O . GLN A 1 78 ? -6.408 -5.590 18.684 1.00 96.81 78 GLN A O 1
ATOM 608 N N . GLU A 1 79 ? -5.198 -5.718 16.792 1.00 97.38 79 GLU A N 1
ATOM 609 C CA . GLU A 1 79 ? -4.541 -6.984 17.116 1.00 97.38 79 GLU A CA 1
ATOM 610 C C . GLU A 1 79 ? -3.736 -6.875 18.419 1.00 97.38 79 GLU A C 1
ATOM 612 O O . GLU A 1 79 ? -3.854 -7.727 19.300 1.00 97.38 79 GLU A O 1
ATOM 617 N N . LEU A 1 80 ? -2.983 -5.788 18.608 1.00 96.81 80 LEU A N 1
ATOM 618 C CA . LEU A 1 80 ? -2.248 -5.535 19.846 1.00 96.81 80 LEU A CA 1
ATOM 619 C C . LEU A 1 80 ? -3.183 -5.408 21.056 1.00 96.81 80 LEU A C 1
ATOM 621 O O . LEU A 1 80 ? -2.892 -5.963 22.119 1.00 96.81 80 LEU A O 1
ATOM 625 N N . CYS A 1 81 ? -4.306 -4.701 20.916 1.00 94.56 81 CYS A N 1
ATOM 626 C CA . CYS A 1 81 ? -5.315 -4.592 21.969 1.00 94.56 81 CYS A CA 1
ATOM 627 C C . CYS A 1 81 ? -5.929 -5.955 22.311 1.00 94.56 81 CYS A C 1
ATOM 629 O O . CYS A 1 81 ? -6.071 -6.277 23.493 1.00 94.56 81 CYS A O 1
ATOM 631 N N . ASP A 1 82 ? -6.240 -6.768 21.305 1.00 94.19 82 ASP A N 1
ATOM 632 C CA . ASP A 1 82 ? -6.790 -8.110 21.490 1.00 94.19 82 ASP A CA 1
ATOM 633 C C . ASP A 1 82 ? -5.780 -9.028 22.192 1.00 94.19 82 ASP A C 1
ATOM 635 O O . ASP A 1 82 ? -6.132 -9.740 23.138 1.00 94.19 82 ASP A O 1
ATOM 639 N N . ILE A 1 83 ? -4.499 -8.949 21.814 1.00 93.81 83 ILE A N 1
ATOM 640 C CA . ILE A 1 83 ? -3.407 -9.645 22.502 1.00 93.81 83 ILE A CA 1
ATOM 641 C C . ILE A 1 83 ? -3.319 -9.175 23.959 1.00 93.81 83 ILE A C 1
ATOM 643 O O . ILE A 1 83 ? -3.289 -10.008 24.867 1.00 93.81 83 ILE A O 1
ATOM 647 N N . MET A 1 84 ? -3.338 -7.866 24.220 1.00 91.44 84 MET A N 1
ATOM 648 C CA . MET A 1 84 ? -3.270 -7.318 25.578 1.00 91.44 84 MET A CA 1
ATOM 649 C C . MET A 1 84 ? -4.451 -7.780 26.446 1.00 91.44 84 MET A C 1
ATOM 651 O O . MET A 1 84 ? -4.252 -8.159 27.602 1.00 91.44 84 MET A O 1
ATOM 655 N N . LEU A 1 85 ? -5.668 -7.794 25.895 1.00 87.44 85 LEU A N 1
ATOM 656 C CA . LEU A 1 85 ? -6.855 -8.330 26.564 1.00 87.44 85 LEU A CA 1
ATOM 657 C C . LEU A 1 85 ? -6.728 -9.834 26.824 1.00 87.44 85 LEU A C 1
ATOM 659 O O . LEU A 1 85 ? -7.103 -10.300 27.897 1.00 87.44 85 LEU A O 1
ATOM 663 N N . SER A 1 86 ? -6.167 -10.596 25.883 1.00 86.25 86 SER A N 1
ATOM 664 C CA . SER A 1 86 ? -5.958 -12.039 26.047 1.00 86.25 86 SER A CA 1
ATOM 665 C C . SER A 1 86 ? -4.975 -12.374 27.177 1.00 86.25 86 SER A C 1
ATOM 667 O O . SER A 1 86 ? -5.115 -13.408 27.833 1.00 86.25 86 SER A O 1
ATOM 669 N N . LEU A 1 87 ? -4.018 -11.477 27.435 1.00 87.56 87 LEU A N 1
ATOM 670 C CA . LEU A 1 87 ? -3.044 -11.586 28.519 1.00 87.56 87 LEU A CA 1
ATOM 671 C C . LEU A 1 87 ? -3.611 -11.145 29.878 1.00 87.56 87 LEU A C 1
ATOM 673 O O . LEU A 1 87 ? -2.967 -11.389 30.901 1.00 87.56 87 LEU A O 1
ATOM 677 N N . GLN A 1 88 ? -4.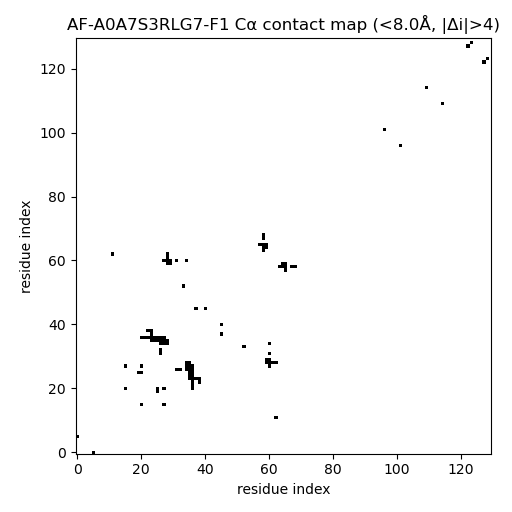791 -10.508 29.930 1.00 81.38 88 GLN A N 1
ATOM 678 C CA . GLN A 1 88 ? -5.369 -10.089 31.207 1.00 81.38 88 GLN A CA 1
ATOM 679 C C . GLN A 1 88 ? -5.709 -11.299 32.097 1.00 81.38 88 GLN A C 1
ATOM 681 O O . GLN A 1 88 ? -6.320 -12.272 31.637 1.00 81.38 88 GLN A O 1
ATOM 686 N N . PRO A 1 89 ? -5.383 -11.244 33.404 1.00 77.50 89 PRO A N 1
ATOM 687 C CA . PRO A 1 89 ? -5.798 -12.264 34.356 1.00 77.50 89 PRO A CA 1
ATOM 688 C C . PRO A 1 89 ? -7.326 -12.379 34.397 1.00 77.50 89 PRO A C 1
ATOM 690 O O . PRO A 1 89 ? -8.028 -11.411 34.678 1.00 77.50 89 PRO A O 1
ATOM 693 N N . LYS A 1 90 ? -7.855 -13.591 34.192 1.00 68.50 90 LYS A N 1
ATOM 694 C CA . LYS A 1 90 ? -9.308 -13.870 34.220 1.00 68.50 90 LYS A CA 1
ATOM 695 C C . LYS A 1 90 ? -9.954 -13.714 35.606 1.00 68.50 90 LYS A C 1
ATOM 697 O O . LYS A 1 90 ? -11.171 -13.806 35.730 1.00 68.50 90 LYS A O 1
ATOM 702 N N . VAL A 1 91 ? -9.152 -13.494 36.645 1.00 58.22 91 VAL A N 1
ATOM 703 C CA . VAL A 1 91 ? -9.600 -13.185 38.007 1.00 58.22 91 VAL A CA 1
ATOM 704 C C . VAL A 1 91 ? -9.555 -11.675 38.216 1.00 58.22 91 VAL A C 1
ATOM 706 O O . VAL A 1 91 ? -8.548 -11.106 38.626 1.00 58.22 91 VAL A O 1
ATOM 709 N N . SER A 1 92 ? -10.675 -11.027 37.907 1.00 54.97 92 SER A N 1
ATOM 710 C CA . SER A 1 92 ? -10.943 -9.639 38.276 1.00 54.97 92 SER A CA 1
ATOM 711 C C . SER A 1 92 ? -11.423 -9.591 39.732 1.00 54.97 92 SER A C 1
ATOM 713 O O . SER A 1 92 ? -12.449 -10.174 40.073 1.00 54.97 92 SER A O 1
ATOM 715 N N . SER A 1 93 ? -10.684 -8.885 40.592 1.00 58.09 93 SER A N 1
ATOM 716 C CA . SER A 1 93 ? -11.099 -8.497 41.951 1.00 58.09 93 SER A CA 1
ATOM 717 C C . SER A 1 93 ? -11.643 -7.054 41.960 1.00 58.09 93 SER A C 1
ATOM 719 O O . SER A 1 93 ? -11.336 -6.272 42.860 1.00 58.09 93 SER A O 1
ATOM 721 N N . GLY A 1 94 ? -12.383 -6.655 40.920 1.00 63.03 94 GLY A N 1
ATOM 722 C CA . GLY A 1 94 ? -12.864 -5.282 40.738 1.00 63.03 94 GLY A CA 1
ATOM 723 C C . GLY A 1 94 ? -14.388 -5.175 40.720 1.00 63.03 94 GLY A C 1
ATOM 724 O O . GLY A 1 94 ? -15.059 -5.911 40.001 1.00 63.03 94 GLY A O 1
ATOM 725 N N . ALA A 1 95 ? -14.926 -4.217 41.480 1.00 63.84 95 ALA A N 1
ATOM 726 C CA . ALA A 1 95 ? -16.333 -3.824 41.472 1.00 63.84 95 ALA A CA 1
ATOM 727 C C . ALA A 1 95 ? -16.662 -3.008 40.204 1.00 63.84 95 ALA A C 1
ATOM 729 O O . ALA A 1 95 ? -16.664 -1.780 40.222 1.00 63.84 95 ALA A O 1
ATOM 730 N N . GLY A 1 96 ? -16.889 -3.692 39.085 1.00 68.06 96 GLY A N 1
ATOM 731 C CA . GLY A 1 96 ? -17.429 -3.119 37.849 1.00 68.06 96 GLY A CA 1
ATOM 732 C C . GLY A 1 96 ? -18.655 -3.908 37.390 1.00 68.06 96 GLY A C 1
ATOM 733 O O . GLY A 1 96 ? -18.827 -5.057 37.800 1.00 68.06 96 GLY A O 1
ATOM 734 N N . LYS A 1 97 ? -19.505 -3.299 36.550 1.00 67.50 97 LYS A N 1
ATOM 735 C CA . LYS A 1 97 ? -20.647 -3.996 35.936 1.00 67.50 97 LYS A CA 1
ATOM 736 C C . LYS A 1 97 ? -20.159 -5.267 35.246 1.00 67.50 97 LYS A C 1
ATOM 738 O O . LYS A 1 97 ? -19.157 -5.236 34.526 1.00 67.50 97 LYS A O 1
ATOM 743 N N . SER A 1 98 ? -20.853 -6.380 35.468 1.00 74.50 98 SER A N 1
ATOM 744 C CA . SER A 1 98 ? -20.505 -7.630 34.793 1.00 74.50 98 SER A CA 1
ATOM 745 C C . SER A 1 98 ? -20.762 -7.506 33.290 1.00 74.50 98 SER A C 1
ATOM 747 O O . SER A 1 98 ? -21.570 -6.689 32.838 1.00 74.50 98 SER A O 1
ATOM 749 N N . ARG A 1 99 ? -20.093 -8.341 32.490 1.00 70.62 99 ARG A N 1
ATOM 750 C CA . ARG A 1 99 ? -20.338 -8.413 31.043 1.00 70.62 99 ARG A CA 1
ATOM 751 C C . ARG A 1 99 ? -21.822 -8.657 30.753 1.00 70.62 99 ARG A C 1
ATOM 753 O O . ARG A 1 99 ? -22.381 -8.069 29.834 1.00 70.62 99 ARG A O 1
ATOM 760 N N . GLU A 1 100 ? -22.457 -9.497 31.560 1.00 77.38 100 GLU A N 1
ATOM 761 C CA . GLU A 1 100 ? -23.871 -9.843 31.466 1.00 77.38 100 GLU A CA 1
ATOM 762 C C . GLU A 1 100 ? -24.781 -8.637 31.763 1.00 77.38 100 GLU A C 1
ATOM 764 O O . GLU A 1 100 ? -25.790 -8.454 31.084 1.00 77.38 100 GLU A O 1
ATOM 76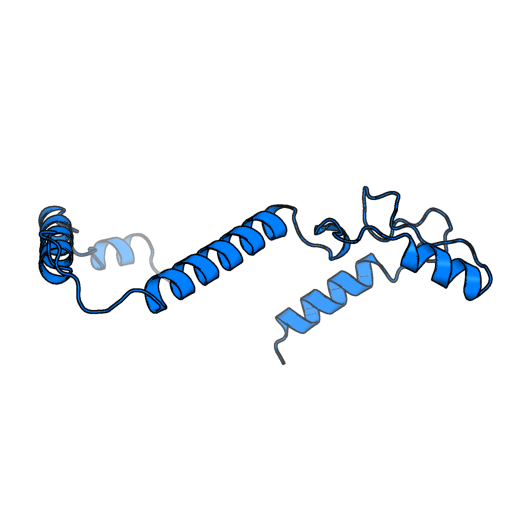9 N N . GLU A 1 101 ? -24.402 -7.769 32.705 1.00 78.25 101 GLU A N 1
ATOM 770 C CA . GLU A 1 101 ? -25.125 -6.526 33.008 1.00 78.25 101 GLU A CA 1
ATOM 771 C C . GLU A 1 101 ? -25.041 -5.521 31.845 1.00 78.25 101 GLU A C 1
ATOM 773 O O . GLU A 1 101 ? -26.052 -4.933 31.461 1.00 78.25 101 GLU A O 1
ATOM 778 N N . ILE A 1 102 ? -23.866 -5.394 31.213 1.00 81.88 102 ILE A N 1
ATOM 779 C CA . ILE A 1 102 ? -23.665 -4.543 30.026 1.00 81.88 102 ILE A CA 1
ATOM 780 C C . ILE A 1 102 ? -24.499 -5.055 28.842 1.00 81.88 102 ILE A C 1
ATOM 782 O O . ILE A 1 102 ? -25.182 -4.276 28.177 1.00 81.88 102 ILE A O 1
ATOM 786 N N . ILE A 1 103 ? -24.485 -6.367 28.585 1.00 83.19 103 ILE A N 1
ATOM 787 C CA . ILE A 1 103 ? -25.287 -6.979 27.514 1.00 83.19 103 ILE A CA 1
ATOM 788 C C . ILE A 1 103 ? -26.783 -6.753 27.772 1.00 83.19 103 ILE A C 1
ATOM 790 O O . ILE A 1 103 ? -27.518 -6.403 26.845 1.00 83.19 103 ILE A O 1
ATOM 794 N N . GLY A 1 104 ? -27.238 -6.911 29.018 1.00 85.12 104 GLY A N 1
ATOM 795 C CA . GLY A 1 104 ? -28.626 -6.658 29.405 1.00 85.12 104 GLY A CA 1
ATOM 796 C C . GLY A 1 104 ? -29.059 -5.210 29.160 1.00 85.12 104 GLY A C 1
ATOM 797 O O . GLY A 1 104 ? -30.139 -4.971 28.615 1.00 85.12 104 GLY A O 1
ATOM 798 N N . GLU A 1 105 ? -28.200 -4.245 29.490 1.00 85.81 105 GLU A N 1
ATOM 799 C CA . GLU A 1 105 ? -28.446 -2.816 29.269 1.00 85.81 105 GLU A CA 1
ATOM 800 C C . GLU A 1 105 ? -28.544 -2.475 27.773 1.00 85.81 105 GLU A C 1
ATOM 802 O O . GLU A 1 105 ? -29.510 -1.839 27.343 1.00 85.81 105 GLU A O 1
ATOM 807 N N . VAL A 1 106 ? -27.607 -2.970 26.955 1.00 85.62 106 VAL A N 1
ATOM 808 C CA . VAL A 1 106 ? -27.619 -2.767 25.494 1.00 85.62 106 VAL A CA 1
ATOM 809 C C . VAL A 1 106 ? -28.861 -3.394 24.861 1.00 85.62 106 VAL A C 1
ATOM 811 O O . VAL A 1 106 ? -29.523 -2.757 24.040 1.00 85.62 106 VAL A O 1
ATOM 814 N N . THR A 1 107 ? -29.216 -4.614 25.270 1.00 83.81 107 THR A N 1
ATOM 815 C CA . THR A 1 107 ? -30.389 -5.334 24.746 1.00 83.81 107 THR A CA 1
ATOM 816 C C . THR A 1 107 ? -31.684 -4.603 25.102 1.00 83.81 107 THR A C 1
ATOM 818 O O . THR A 1 107 ? -32.539 -4.401 24.238 1.00 83.81 107 THR A O 1
ATOM 821 N N . SER A 1 108 ? -31.800 -4.123 26.343 1.00 84.88 108 SER A N 1
ATOM 822 C CA . SER A 1 108 ? -32.949 -3.331 26.799 1.00 84.88 108 SER A CA 1
ATOM 823 C C . SER A 1 108 ? -33.055 -2.000 26.047 1.00 84.88 108 SER A C 1
ATOM 825 O O . SER A 1 108 ? -34.149 -1.596 25.656 1.00 84.88 108 SER A O 1
ATOM 827 N N . GLY A 1 109 ? -31.924 -1.337 25.775 1.00 83.25 109 GLY A N 1
ATOM 828 C CA . GLY A 1 109 ? -31.876 -0.117 24.965 1.00 83.25 109 GLY A CA 1
ATOM 829 C C . GLY A 1 109 ? -32.290 -0.342 23.506 1.00 83.25 109 GLY A C 1
ATOM 830 O O . GLY A 1 109 ? -33.009 0.476 22.930 1.00 83.25 109 GLY A O 1
ATOM 831 N N . LEU A 1 110 ? -31.891 -1.469 22.913 1.00 81.88 110 LEU A N 1
ATOM 832 C CA . LEU A 1 110 ? -32.309 -1.887 21.570 1.00 81.88 110 LEU A CA 1
ATOM 833 C C . LEU A 1 110 ? -33.810 -2.190 21.509 1.00 81.88 110 LEU A C 1
ATOM 835 O O . LEU A 1 110 ? -34.488 -1.746 20.582 1.00 81.88 110 LEU A O 1
ATOM 839 N N . GLN A 1 111 ? -34.341 -2.880 22.520 1.00 78.75 111 GLN A N 1
ATOM 840 C CA . GLN A 1 111 ? -35.769 -3.166 22.645 1.00 78.75 111 GLN A CA 1
ATOM 841 C C . GLN A 1 111 ? -36.592 -1.878 22.812 1.00 78.75 111 GLN A C 1
ATOM 843 O O . GLN A 1 111 ? -37.605 -1.699 22.135 1.00 78.75 111 GLN A O 1
ATOM 848 N N . ALA A 1 112 ? -36.131 -0.948 23.653 1.00 81.19 112 ALA A N 1
ATOM 849 C CA . ALA A 1 112 ? -36.788 0.339 23.882 1.00 81.19 112 ALA A CA 1
ATOM 850 C C . ALA A 1 112 ? -36.823 1.227 22.627 1.00 81.19 112 ALA A C 1
ATOM 852 O O . ALA A 1 112 ? -37.754 2.010 22.447 1.00 81.19 112 ALA A O 1
ATOM 853 N N . ARG A 1 113 ? -35.843 1.081 21.725 1.00 78.94 113 ARG A N 1
ATOM 854 C CA . ARG A 1 113 ? -35.800 1.808 20.448 1.00 78.94 113 ARG A CA 1
ATOM 855 C C . ARG A 1 113 ? -36.860 1.369 19.437 1.00 78.94 113 ARG A C 1
ATOM 857 O O . ARG A 1 113 ? -36.903 1.979 18.373 1.00 78.94 113 ARG A O 1
ATOM 864 N N . HIS A 1 114 ? -37.712 0.384 19.756 1.00 64.06 114 HIS A N 1
ATOM 865 C CA . HIS A 1 114 ? -38.841 -0.056 18.926 1.00 64.06 114 HIS A CA 1
ATOM 866 C C . HIS A 1 114 ? -38.476 -0.060 17.435 1.00 64.06 114 HIS A C 1
ATOM 868 O O . HIS A 1 114 ? -39.026 0.702 16.635 1.00 64.06 114 HIS A O 1
ATOM 874 N N . LEU A 1 115 ? -37.517 -0.913 17.060 1.00 69.19 115 LEU A N 1
ATOM 875 C CA . LEU A 1 115 ? -37.292 -1.238 15.656 1.00 69.19 115 LEU A CA 1
ATOM 876 C C . LEU A 1 115 ? -38.611 -1.815 15.128 1.00 69.19 115 LEU A C 1
ATOM 878 O O . LEU A 1 115 ? -38.956 -2.960 15.418 1.00 69.19 115 LEU A O 1
ATOM 882 N N . LYS A 1 116 ? -39.412 -0.986 14.448 1.00 67.94 116 LYS A N 1
ATOM 883 C CA . LYS A 1 116 ? -40.661 -1.443 13.840 1.00 67.94 116 LYS A CA 1
ATOM 884 C C . LYS A 1 116 ? -40.286 -2.568 12.873 1.00 67.94 116 LYS A C 1
ATOM 886 O O . LYS A 1 116 ? -39.380 -2.352 12.065 1.00 67.94 116 LYS A O 1
ATOM 891 N N . PRO A 1 117 ? -40.930 -3.745 12.951 1.00 68.38 117 PRO A N 1
ATOM 892 C CA . PRO A 1 117 ? -40.688 -4.795 11.975 1.00 68.38 117 PRO A CA 1
ATOM 893 C C . PRO A 1 117 ? -40.895 -4.206 10.578 1.00 68.38 117 PRO A C 1
ATOM 895 O O . PRO A 1 117 ? -41.875 -3.492 10.341 1.00 68.38 117 PRO A O 1
ATOM 898 N N . PHE A 1 118 ? -39.926 -4.432 9.691 1.00 69.62 118 PHE A N 1
ATOM 899 C CA . PHE A 1 118 ? -39.979 -3.924 8.325 1.00 69.62 118 PHE A CA 1
ATOM 900 C C . PHE A 1 118 ? -41.267 -4.420 7.663 1.00 69.62 118 PHE A C 1
ATOM 902 O O . PHE A 1 118 ? -41.537 -5.621 7.643 1.00 69.62 118 PHE A O 1
ATOM 909 N N . ASN A 1 119 ? -42.081 -3.494 7.153 1.00 76.56 119 ASN A N 1
ATOM 910 C CA . ASN A 1 119 ? -43.305 -3.842 6.445 1.00 76.56 119 ASN A CA 1
ATOM 911 C C . ASN A 1 119 ? -42.928 -4.328 5.039 1.00 76.56 119 ASN A C 1
ATOM 913 O O . ASN A 1 119 ? -42.657 -3.528 4.144 1.00 76.56 119 ASN A O 1
ATOM 917 N N . LEU A 1 120 ? -42.849 -5.649 4.885 1.00 77.19 120 LEU A N 1
ATOM 918 C CA . LEU A 1 120 ? -42.444 -6.296 3.640 1.00 77.19 120 LEU A CA 1
ATOM 919 C C . LEU A 1 120 ? -43.446 -6.040 2.502 1.00 77.19 120 LEU A C 1
ATOM 921 O O . LEU A 1 120 ? -43.022 -5.941 1.353 1.00 77.19 120 LEU A O 1
ATOM 925 N N . ASP A 1 121 ? -44.734 -5.854 2.804 1.00 79.19 121 ASP A N 1
ATOM 926 C CA . ASP A 1 121 ? -45.766 -5.538 1.806 1.00 79.19 121 ASP A CA 1
ATOM 927 C C . ASP A 1 121 ? -45.578 -4.127 1.210 1.00 79.19 121 ASP A C 1
ATOM 929 O O . ASP A 1 121 ? -45.666 -3.942 -0.003 1.00 79.19 121 ASP A O 1
ATOM 933 N N . ASP A 1 122 ? -45.233 -3.125 2.031 1.00 77.69 122 ASP A N 1
ATOM 934 C CA . ASP A 1 122 ? -44.949 -1.762 1.541 1.00 77.69 122 ASP A CA 1
ATOM 935 C C . ASP A 1 122 ? -43.653 -1.721 0.713 1.00 77.69 122 ASP A C 1
ATOM 937 O O . ASP A 1 122 ? -43.579 -1.044 -0.313 1.00 77.69 122 ASP A O 1
ATOM 941 N N . ILE A 1 123 ? -42.632 -2.488 1.115 1.00 78.25 123 ILE A N 1
ATOM 942 C CA . ILE A 1 123 ? -41.350 -2.565 0.397 1.00 78.25 123 ILE A CA 1
ATOM 943 C C . ILE A 1 123 ? -41.522 -3.259 -0.956 1.00 78.25 123 ILE A C 1
ATOM 945 O O . ILE A 1 123 ? -41.027 -2.752 -1.960 1.00 78.25 123 ILE A O 1
ATOM 949 N N . THR A 1 124 ? -42.241 -4.382 -1.001 1.00 78.56 124 THR A N 1
ATOM 950 C CA . THR A 1 124 ? -42.501 -5.122 -2.248 1.00 78.56 124 THR A CA 1
ATOM 951 C C . THR A 1 124 ? -43.404 -4.346 -3.203 1.00 78.56 124 THR A C 1
ATOM 953 O O . THR A 1 124 ? -43.203 -4.418 -4.413 1.00 78.56 124 THR A O 1
ATOM 956 N N . SER A 1 125 ? -44.334 -3.533 -2.688 1.00 81.50 125 SER A N 1
ATOM 957 C CA . SER A 1 125 ? -45.130 -2.626 -3.518 1.00 81.50 125 SER A CA 1
ATOM 958 C C . SER A 1 125 ? -44.331 -1.428 -4.047 1.00 81.50 125 SER A C 1
ATOM 960 O O . SER A 1 125 ? -44.601 -0.982 -5.163 1.00 81.50 125 SER A O 1
ATOM 962 N N . ARG A 1 126 ? -43.391 -0.868 -3.270 1.00 82.31 126 ARG A N 1
ATOM 963 C CA . ARG A 1 126 ? -42.571 0.285 -3.697 1.00 82.31 126 ARG A CA 1
ATOM 964 C C . ARG A 1 126 ? -41.398 -0.099 -4.593 1.00 82.31 126 ARG A C 1
ATOM 966 O O . ARG A 1 126 ? -41.012 0.700 -5.441 1.00 82.31 126 ARG A O 1
ATOM 973 N N . TYR A 1 127 ? -40.834 -1.287 -4.398 1.00 78.38 127 TYR A N 1
ATOM 974 C CA . TYR A 1 127 ? -39.683 -1.796 -5.139 1.00 78.38 127 TYR A CA 1
ATOM 975 C C . TYR A 1 127 ? -39.950 -3.230 -5.614 1.00 78.38 127 TYR A C 1
ATOM 977 O O . TYR A 1 127 ? -39.350 -4.175 -5.096 1.00 78.38 127 TYR A O 1
ATOM 985 N N . PRO A 1 128 ? -40.861 -3.419 -6.584 1.00 73.31 128 PRO A N 1
ATOM 986 C CA . PRO A 1 128 ? -41.088 -4.727 -7.174 1.00 73.31 128 PRO A CA 1
ATOM 987 C C . PRO A 1 128 ? -39.822 -5.157 -7.920 1.00 73.31 128 PRO A C 1
ATOM 989 O O . PRO A 1 128 ? -39.419 -4.537 -8.906 1.00 73.31 128 PRO A O 1
ATOM 992 N N . LEU A 1 129 ? -39.173 -6.207 -7.425 1.00 66.12 129 LEU A N 1
ATOM 993 C CA . LEU A 1 129 ? -38.097 -6.871 -8.150 1.00 66.12 129 LEU A CA 1
ATOM 994 C C . LEU A 1 129 ? -38.734 -7.564 -9.362 1.00 66.12 129 LEU A C 1
ATOM 996 O O . LEU A 1 129 ? -39.575 -8.447 -9.191 1.00 66.12 129 LEU A O 1
ATOM 1000 N N . SER A 1 130 ? -38.397 -7.081 -10.563 1.00 53.47 130 SER A N 1
ATOM 1001 C CA . SER A 1 130 ? -38.725 -7.739 -11.837 1.00 53.47 130 SER A CA 1
ATOM 1002 C C . SER A 1 130 ? -37.896 -9.000 -12.040 1.00 53.47 130 SER A C 1
ATOM 1004 O O . SER A 1 130 ? -36.739 -9.017 -11.561 1.00 53.47 130 SER A O 1
#

InterPro domains:
  IPR026983 Dynein heavy chain [PTHR22878] (1-128)
  IPR041658 Dynein heavy chain, AAA lid domain [PF18198] (1-68)
  IPR042219 Dynein heavy chain, AAA lid domain superfamily [G3DSA:1.10.8.720] (1-65)

pLDDT: mean 83.99, std 9.44, range [53.47, 97.38]

Secondary structure (DSSP, 8-state):
--HHHHHHHHHHHHHHSSGGGGSTT-BSSTT-TTSBPPPS--HHHHHHHHHTS-SS--GGGGT--THHHHHHHHHHHHHHHHHHHHTS-S--------HHHHHHHHHHHHHHT--PPP-HHHHHHHS---

Foldseek 3Di:
DDPVVVVVVVVLCDVQPDPCVQPQAAALFPPDPLRGNHHDDDPVVVVVSVVPDDPDDQCSNVVDDNCVVVVVVVVVVVVVVVVVVVPDDPDDPDPDQDPVNVVVVVVVVVVVVCPDPPPVVVVCVVDPDD

Radius of gyration: 27.08 Å; Cα contacts (8 Å, |Δi|>4): 53; chains: 1; bounding box: 72×30×66 Å